Protein AF-A0A8N4KZH7-F1 (afdb_monomer_lite)

Radius of gyration: 22.48 Å; chains: 1; bounding box: 50×42×55 Å

pLDDT: mean 72.22, std 11.89, range [41.34, 90.81]

Structure (mmCIF, N/CA/C/O backbone):
data_AF-A0A8N4KZH7-F1
#
_entry.id   AF-A0A8N4KZH7-F1
#
loop_
_atom_site.group_PDB
_atom_site.id
_atom_site.type_symbol
_atom_site.label_atom_id
_atom_site.label_alt_id
_atom_site.label_comp_id
_atom_site.label_asym_id
_atom_site.label_entity_id
_atom_site.label_seq_id
_atom_site.pdbx_PDB_ins_code
_atom_site.Cartn_x
_atom_site.Cartn_y
_atom_site.Cartn_z
_atom_site.occupancy
_atom_site.B_iso_or_equiv
_atom_site.auth_seq_id
_atom_site.auth_comp_id
_atom_site.auth_asym_id
_atom_site.auth_atom_id
_atom_site.pdbx_PDB_model_num
ATOM 1 N N . MET A 1 1 ? 26.517 -24.183 -5.664 1.00 41.34 1 MET A N 1
ATOM 2 C CA . MET A 1 1 ? 26.897 -22.866 -6.220 1.00 41.34 1 MET A CA 1
ATOM 3 C C . MET A 1 1 ? 26.554 -22.865 -7.703 1.00 41.34 1 MET A C 1
ATOM 5 O O . MET A 1 1 ? 27.332 -23.357 -8.506 1.00 41.34 1 MET A O 1
ATOM 9 N N . THR A 1 2 ? 25.352 -22.424 -8.069 1.00 43.03 2 THR A N 1
ATOM 10 C CA . THR A 1 2 ? 24.930 -22.282 -9.471 1.00 43.03 2 THR A CA 1
ATOM 11 C C . THR A 1 2 ? 25.422 -20.933 -9.977 1.00 43.03 2 THR A C 1
ATOM 13 O O . THR A 1 2 ? 24.841 -19.894 -9.673 1.00 43.03 2 THR A O 1
ATOM 16 N N . GLY A 1 3 ? 26.572 -20.964 -10.653 1.00 44.66 3 GLY A N 1
ATOM 17 C CA . GLY A 1 3 ? 27.206 -19.796 -11.251 1.00 44.66 3 GLY A CA 1
ATOM 18 C C . GLY A 1 3 ? 26.314 -19.156 -12.310 1.00 44.66 3 GLY A C 1
ATOM 19 O O . GLY A 1 3 ? 25.627 -19.851 -13.057 1.00 44.66 3 GLY A O 1
ATOM 20 N N . ALA A 1 4 ? 26.336 -17.826 -12.339 1.00 50.47 4 ALA A N 1
ATOM 21 C CA . ALA A 1 4 ? 25.659 -16.994 -13.318 1.00 50.47 4 ALA A CA 1
ATOM 22 C C . ALA A 1 4 ? 25.813 -17.561 -14.741 1.00 50.47 4 ALA A C 1
ATOM 24 O O . ALA A 1 4 ? 26.930 -17.774 -15.223 1.00 50.47 4 ALA A O 1
ATOM 25 N N . MET A 1 5 ? 24.683 -17.807 -15.413 1.00 52.56 5 MET A N 1
ATOM 26 C CA . MET A 1 5 ? 24.679 -18.089 -16.844 1.00 52.56 5 MET A CA 1
ATOM 27 C C . MET A 1 5 ? 25.337 -16.913 -17.569 1.00 52.56 5 MET A C 1
ATOM 29 O O . MET A 1 5 ? 25.039 -15.751 -17.294 1.00 52.56 5 MET A O 1
ATOM 33 N N . ARG A 1 6 ? 26.279 -17.244 -18.458 1.00 54.81 6 ARG A N 1
ATOM 34 C CA . ARG A 1 6 ? 27.062 -16.312 -19.281 1.00 54.81 6 ARG A CA 1
ATOM 35 C C . ARG A 1 6 ? 26.134 -15.269 -19.896 1.00 54.81 6 ARG A C 1
ATOM 37 O O . ARG A 1 6 ? 25.045 -15.615 -20.303 1.00 54.81 6 ARG A O 1
ATOM 44 N N . THR A 1 7 ? 26.579 -14.035 -20.036 1.00 58.19 7 THR A N 1
ATOM 45 C CA . THR A 1 7 ? 25.849 -12.866 -20.567 1.00 58.19 7 THR A CA 1
ATOM 46 C C . THR A 1 7 ? 25.277 -12.998 -21.996 1.00 58.19 7 THR A C 1
ATOM 48 O O . THR A 1 7 ? 24.634 -12.074 -22.482 1.00 58.19 7 THR A O 1
ATOM 51 N N . CYS A 1 8 ? 25.475 -14.129 -22.684 1.00 60.09 8 CYS A N 1
ATOM 52 C CA . CYS A 1 8 ? 25.055 -14.347 -24.075 1.00 60.09 8 CYS A CA 1
ATOM 53 C C . CYS A 1 8 ? 23.557 -14.661 -24.292 1.00 60.09 8 CYS A C 1
ATOM 55 O O . CYS A 1 8 ? 23.007 -14.102 -25.235 1.00 60.09 8 CYS A O 1
ATOM 57 N N . PRO A 1 9 ? 22.851 -15.491 -23.489 1.00 68.50 9 PRO A N 1
ATOM 58 C CA . PRO A 1 9 ? 21.428 -15.762 -23.703 1.00 68.50 9 PRO A CA 1
ATOM 59 C C . PRO A 1 9 ? 20.577 -14.514 -23.480 1.00 68.50 9 PRO A C 1
ATOM 61 O O . PRO A 1 9 ? 19.655 -14.267 -24.246 1.00 68.50 9 PRO A O 1
ATOM 64 N N . THR A 1 10 ? 20.907 -13.708 -22.466 1.00 74.19 10 THR A N 1
ATOM 65 C CA . THR A 1 10 ? 20.182 -12.471 -22.152 1.00 74.19 10 THR A CA 1
ATOM 66 C C . THR A 1 10 ? 20.338 -11.445 -23.271 1.00 74.19 10 THR A C 1
ATOM 68 O O . THR A 1 10 ? 19.332 -10.977 -23.784 1.00 74.19 10 THR A O 1
ATOM 71 N N . ALA A 1 11 ? 21.567 -11.178 -23.726 1.00 74.50 11 ALA A N 1
ATOM 72 C CA . ALA A 1 11 ? 21.805 -10.243 -24.828 1.00 74.50 11 ALA A CA 1
ATOM 73 C C . ALA A 1 11 ? 21.184 -10.718 -26.156 1.00 74.50 11 ALA A C 1
ATOM 75 O O . ALA A 1 11 ? 20.630 -9.917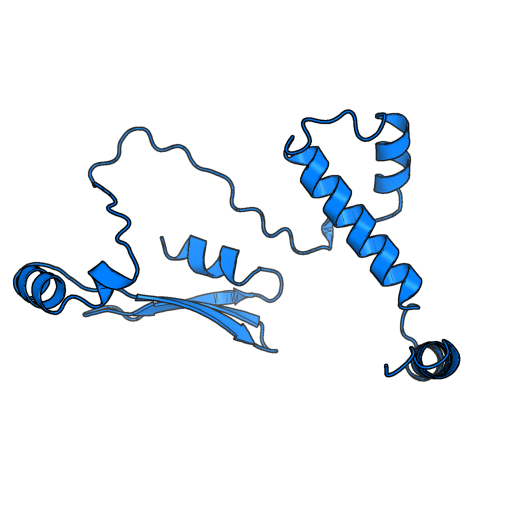 -26.902 1.00 74.50 11 ALA A O 1
ATOM 76 N N . ALA A 1 12 ? 21.233 -12.023 -26.454 1.00 76.62 12 ALA A N 1
ATOM 77 C CA . ALA A 1 12 ? 20.598 -12.574 -27.653 1.00 76.62 12 ALA A CA 1
ATOM 78 C C . ALA A 1 12 ? 19.066 -12.456 -27.603 1.00 76.62 12 ALA A C 1
ATOM 80 O O . ALA A 1 12 ? 18.448 -12.107 -28.604 1.00 76.62 12 ALA A O 1
ATOM 81 N N . LEU A 1 13 ? 18.456 -12.717 -26.444 1.00 79.31 13 LEU A N 1
ATOM 82 C CA . LEU A 1 13 ? 17.014 -12.580 -26.248 1.00 79.31 13 LEU A CA 1
ATOM 83 C C . LEU A 1 13 ? 16.565 -11.114 -26.319 1.00 79.31 13 LEU A C 1
ATOM 85 O O . LEU A 1 13 ? 15.525 -10.830 -26.900 1.00 79.31 13 LEU A O 1
ATOM 89 N N . GLU A 1 14 ? 17.361 -10.192 -25.773 1.00 83.12 14 GLU A N 1
ATOM 90 C CA . GLU A 1 14 ? 17.124 -8.750 -25.883 1.00 83.12 14 GLU A CA 1
ATOM 91 C C . GLU A 1 14 ? 17.094 -8.303 -27.346 1.00 83.12 14 GLU A C 1
ATOM 93 O O . GLU A 1 14 ? 16.165 -7.616 -27.749 1.00 83.12 14 GLU A O 1
ATOM 98 N N . VAL A 1 15 ? 18.048 -8.757 -28.166 1.00 80.81 15 VAL A N 1
ATOM 99 C CA . VAL A 1 15 ? 18.071 -8.447 -29.605 1.00 80.81 15 VAL A CA 1
ATOM 100 C C . VAL A 1 15 ? 16.893 -9.090 -30.341 1.00 80.81 15 VAL A C 1
ATOM 102 O O . VAL A 1 15 ? 16.254 -8.428 -31.152 1.00 80.81 15 VAL A O 1
ATOM 105 N N . LEU A 1 16 ? 16.581 -10.358 -30.055 1.00 83.44 16 LEU A N 1
ATOM 106 C CA . LEU A 1 16 ? 15.480 -11.082 -30.706 1.00 83.44 16 LEU A CA 1
ATOM 107 C C . LEU A 1 16 ? 14.099 -10.487 -30.406 1.00 83.44 16 LEU A C 1
ATOM 109 O O . LEU A 1 16 ? 13.197 -10.611 -31.229 1.00 83.44 16 LEU A O 1
ATOM 113 N N . LEU A 1 17 ? 13.927 -9.885 -29.230 1.00 86.00 17 LEU A N 1
ATOM 114 C CA . LEU A 1 17 ? 12.671 -9.282 -28.783 1.00 86.00 17 LEU A CA 1
ATOM 115 C C . LEU A 1 17 ? 12.677 -7.747 -28.893 1.00 86.00 17 LEU A C 1
ATOM 117 O O . LEU A 1 17 ? 11.761 -7.110 -28.378 1.00 86.00 17 LEU A O 1
ATOM 121 N N . GLU A 1 18 ? 13.707 -7.162 -29.515 1.00 85.12 18 GLU A N 1
ATOM 122 C CA . GLU A 1 18 ? 13.900 -5.708 -29.641 1.00 85.12 18 GLU A CA 1
ATOM 123 C C . GLU A 1 18 ? 13.822 -4.958 -28.292 1.00 85.12 18 GLU A C 1
ATOM 125 O O . GLU A 1 18 ? 13.315 -3.840 -28.190 1.00 85.12 18 GLU A O 1
ATOM 130 N N . LEU A 1 19 ? 14.330 -5.575 -27.224 1.00 78.19 19 LEU A N 1
ATOM 131 C CA . LEU A 1 19 ? 14.326 -5.019 -25.874 1.00 78.19 19 LEU A CA 1
ATOM 132 C C . LEU A 1 19 ? 15.583 -4.187 -25.610 1.00 78.19 19 LEU A C 1
ATOM 134 O O . LEU A 1 19 ? 16.691 -4.520 -26.033 1.00 78.19 19 LEU A O 1
ATOM 138 N N . THR A 1 20 ? 15.425 -3.127 -24.816 1.00 80.06 20 THR A N 1
ATOM 139 C CA . THR A 1 20 ? 16.556 -2.360 -24.281 1.00 80.06 20 THR A CA 1
ATOM 140 C C . THR A 1 20 ? 17.461 -3.272 -23.442 1.00 80.06 20 THR A C 1
ATOM 142 O O . THR A 1 20 ? 16.952 -3.934 -22.533 1.00 80.06 20 THR A O 1
ATOM 145 N N . PRO A 1 21 ? 18.791 -3.261 -23.656 1.00 84.69 21 PRO A N 1
ATOM 146 C CA . PRO A 1 21 ? 19.709 -4.087 -22.884 1.00 84.69 21 PRO A CA 1
ATOM 147 C C . PRO A 1 21 ? 19.578 -3.907 -21.367 1.00 84.69 21 PRO A C 1
ATOM 149 O O . PRO A 1 21 ? 19.606 -2.784 -20.854 1.00 84.69 21 PRO A O 1
ATOM 152 N N . LEU A 1 22 ? 19.501 -5.011 -20.622 1.00 78.88 22 LEU A N 1
ATOM 153 C CA . LEU A 1 22 ? 19.199 -5.040 -19.189 1.00 78.88 22 LEU A CA 1
ATOM 154 C C . LEU A 1 22 ? 20.158 -4.178 -18.364 1.00 78.88 22 LEU A C 1
ATOM 156 O O . LEU A 1 22 ? 19.739 -3.487 -17.439 1.00 78.88 22 LEU A O 1
ATOM 160 N N . HIS A 1 23 ? 21.447 -4.177 -18.704 1.00 77.50 23 HIS A N 1
ATOM 161 C CA . HIS A 1 23 ? 22.448 -3.379 -17.994 1.00 77.50 23 HIS A CA 1
ATOM 162 C C . HIS A 1 23 ? 22.188 -1.862 -18.102 1.00 77.50 23 HIS A C 1
ATOM 164 O O . HIS A 1 23 ? 22.493 -1.119 -17.168 1.00 77.50 23 HIS A O 1
ATOM 170 N N . ILE A 1 24 ? 21.577 -1.405 -19.202 1.00 77.31 24 ILE A N 1
ATOM 171 C CA . ILE A 1 24 ? 21.149 -0.013 -19.391 1.00 77.31 24 ILE A CA 1
ATOM 172 C C . ILE A 1 24 ? 19.938 0.275 -18.502 1.00 77.31 24 ILE A C 1
ATOM 174 O O . ILE A 1 24 ? 19.940 1.270 -17.777 1.00 77.31 24 ILE A O 1
ATOM 178 N N . VAL A 1 25 ? 18.947 -0.622 -18.500 1.00 77.62 25 VAL A N 1
ATOM 179 C CA . VAL A 1 25 ? 17.732 -0.500 -17.678 1.00 77.62 25 VAL A CA 1
ATOM 180 C C . VAL A 1 25 ? 18.080 -0.452 -16.187 1.00 77.62 25 VAL A C 1
ATOM 182 O O . VAL A 1 25 ? 17.644 0.454 -15.481 1.00 77.62 25 VAL A O 1
ATOM 185 N N . ILE A 1 26 ? 18.933 -1.362 -15.707 1.00 77.44 26 ILE A N 1
ATOM 186 C CA . ILE A 1 26 ? 19.405 -1.379 -14.313 1.00 77.44 26 ILE A CA 1
ATOM 187 C C . ILE A 1 26 ? 20.106 -0.061 -13.967 1.00 77.44 26 ILE A C 1
ATOM 189 O O . ILE A 1 26 ? 19.841 0.527 -12.918 1.00 77.44 26 ILE A O 1
ATOM 193 N N . GLY A 1 27 ? 20.976 0.430 -14.855 1.00 76.25 27 GLY A N 1
ATOM 194 C CA . GLY A 1 27 ? 21.667 1.702 -14.662 1.00 76.25 27 GLY A CA 1
ATOM 195 C C . GLY A 1 27 ? 20.709 2.894 -14.570 1.00 76.25 27 GLY A C 1
ATOM 196 O O . GLY A 1 27 ? 20.920 3.782 -13.745 1.00 76.25 27 GLY A O 1
ATOM 197 N N . GLN A 1 28 ? 19.649 2.916 -15.380 1.00 74.44 28 GLN A N 1
ATOM 198 C CA . GLN A 1 28 ? 18.614 3.953 -15.332 1.00 74.44 28 GLN A CA 1
ATOM 199 C C . GLN A 1 28 ? 17.806 3.893 -14.031 1.00 74.44 28 GLN A C 1
ATOM 201 O O . GLN A 1 28 ? 17.643 4.922 -13.376 1.00 74.44 28 GLN A O 1
ATOM 206 N N . VAL A 1 29 ? 17.370 2.701 -13.613 1.00 74.25 29 VAL A N 1
ATOM 207 C CA . VAL A 1 29 ? 16.619 2.504 -12.361 1.00 74.25 29 VAL A CA 1
ATOM 208 C C . VAL A 1 29 ? 17.460 2.913 -11.150 1.00 74.25 29 VAL A C 1
ATOM 210 O O . VAL A 1 29 ? 16.996 3.686 -10.317 1.00 74.25 29 VAL A O 1
ATOM 213 N N . ALA A 1 30 ? 18.726 2.490 -11.082 1.00 76.56 30 ALA A N 1
ATOM 214 C CA . ALA A 1 30 ? 19.622 2.844 -9.981 1.00 76.56 30 ALA A CA 1
ATOM 215 C C . ALA A 1 30 ? 19.867 4.360 -9.887 1.00 76.56 30 ALA A C 1
ATOM 217 O O . ALA A 1 30 ? 19.848 4.934 -8.797 1.00 76.56 30 ALA A O 1
ATOM 218 N N . LYS A 1 31 ? 20.069 5.026 -11.033 1.00 76.00 31 LYS A N 1
ATOM 219 C CA . LYS A 1 31 ? 20.207 6.488 -11.103 1.00 76.00 31 LYS A CA 1
ATOM 220 C C . LYS A 1 31 ? 18.942 7.199 -10.626 1.00 76.00 31 LYS A C 1
ATOM 222 O O . LYS A 1 31 ? 19.051 8.161 -9.872 1.00 76.00 31 LYS A O 1
ATOM 227 N N . HIS A 1 32 ? 17.766 6.725 -11.032 1.00 73.81 32 HIS A N 1
ATOM 228 C CA . HIS A 1 32 ? 16.492 7.286 -10.591 1.00 73.81 32 HIS A CA 1
ATOM 229 C C . HIS A 1 32 ? 16.308 7.162 -9.076 1.00 73.81 32 HIS A C 1
ATOM 231 O O . HIS A 1 32 ? 16.095 8.171 -8.408 1.00 73.81 32 HIS A O 1
ATOM 237 N N . SER A 1 33 ? 16.482 5.960 -8.517 1.00 73.88 33 SER A N 1
ATOM 238 C CA . SER A 1 33 ? 16.365 5.735 -7.071 1.00 73.88 33 SER A CA 1
ATOM 239 C C . SER A 1 33 ? 17.322 6.624 -6.275 1.00 73.88 33 SER A C 1
ATOM 241 O O . SER A 1 33 ? 16.956 7.169 -5.238 1.00 73.88 33 SER A O 1
ATOM 243 N N . LEU A 1 34 ? 18.541 6.829 -6.779 1.00 75.06 34 LEU A N 1
ATOM 244 C CA . LEU A 1 34 ? 19.513 7.719 -6.154 1.00 75.06 34 LEU A CA 1
ATOM 245 C C . LEU A 1 34 ? 19.063 9.186 -6.167 1.00 75.06 34 LEU A C 1
ATOM 247 O O . LEU A 1 34 ? 19.225 9.878 -5.161 1.00 75.06 34 LEU A O 1
ATOM 251 N N . LEU A 1 35 ? 18.492 9.664 -7.277 1.00 73.44 35 LEU A N 1
ATOM 252 C CA . LEU A 1 35 ? 17.940 11.019 -7.361 1.00 73.44 35 LEU A CA 1
ATOM 253 C C . LEU A 1 35 ? 16.769 11.208 -6.392 1.00 73.44 35 LEU A C 1
ATOM 255 O O . LEU A 1 35 ? 16.692 12.246 -5.740 1.00 73.44 35 LEU A O 1
ATOM 259 N N . GLU A 1 36 ? 15.894 10.211 -6.255 1.00 70.69 36 GLU A N 1
ATOM 260 C CA . GLU A 1 36 ? 14.777 10.255 -5.307 1.00 70.69 36 GLU A CA 1
ATOM 261 C C . GLU A 1 36 ? 15.254 10.326 -3.856 1.00 70.69 36 GLU A C 1
ATOM 263 O O . GLU A 1 36 ? 14.878 11.254 -3.142 1.00 70.69 36 GLU A O 1
ATOM 268 N N . ILE A 1 37 ? 16.151 9.424 -3.449 1.00 70.81 37 ILE A N 1
ATOM 269 C CA . ILE A 1 37 ? 16.735 9.404 -2.098 1.00 70.81 37 ILE A CA 1
ATOM 270 C C . ILE A 1 37 ? 17.414 10.745 -1.778 1.00 70.81 37 ILE A C 1
ATOM 272 O O . ILE A 1 37 ? 17.250 11.298 -0.687 1.00 70.81 37 ILE A O 1
ATOM 276 N N . THR A 1 38 ? 18.146 11.301 -2.750 1.00 69.88 38 THR A N 1
ATOM 277 C CA . THR A 1 38 ? 18.836 12.590 -2.596 1.00 69.88 38 THR A CA 1
ATOM 278 C C . THR A 1 38 ? 17.848 13.750 -2.459 1.00 69.88 38 THR A C 1
ATOM 280 O O . THR A 1 38 ? 18.006 14.592 -1.575 1.00 69.88 38 THR A O 1
ATOM 283 N N . ALA A 1 39 ? 16.799 13.784 -3.287 1.00 65.50 39 ALA A N 1
ATOM 284 C CA . ALA A 1 39 ? 15.750 14.801 -3.222 1.00 65.50 39 ALA A CA 1
ATOM 285 C C . ALA A 1 39 ? 14.943 14.750 -1.910 1.00 65.50 39 ALA A C 1
ATOM 287 O O . ALA A 1 39 ? 14.372 15.758 -1.496 1.00 65.50 39 ALA A O 1
ATOM 288 N N . GLU A 1 40 ? 14.896 13.595 -1.244 1.00 63.47 40 GLU A N 1
ATOM 289 C CA . GLU A 1 40 ? 14.236 13.410 0.052 1.00 63.47 40 GLU A CA 1
ATOM 290 C C . GLU A 1 40 ? 15.084 13.861 1.250 1.00 63.47 40 GLU A C 1
ATOM 292 O O . GLU A 1 40 ? 14.595 13.864 2.381 1.00 63.47 40 GLU A O 1
ATOM 297 N N . GLY A 1 41 ? 16.348 14.243 1.031 1.00 60.34 41 GLY A N 1
ATOM 298 C CA . GLY A 1 41 ? 17.273 14.602 2.108 1.00 60.34 41 GLY A CA 1
ATOM 299 C C . GLY A 1 41 ? 17.622 13.424 3.027 1.00 60.34 41 GLY A C 1
ATOM 300 O O . GLY A 1 41 ? 18.240 13.615 4.075 1.00 60.34 41 GLY A O 1
ATOM 301 N N . CYS A 1 42 ? 17.244 12.199 2.648 1.00 55.81 42 CYS A N 1
ATOM 302 C CA . CYS A 1 42 ? 17.534 10.979 3.389 1.00 55.81 42 CYS A CA 1
ATOM 303 C C . CYS A 1 42 ? 18.912 10.454 2.958 1.00 55.81 42 CYS A C 1
ATOM 305 O O . CYS A 1 42 ? 19.047 9.495 2.209 1.00 55.81 42 CYS A O 1
ATOM 307 N N . GLY A 1 43 ? 19.959 11.159 3.383 1.00 54.53 43 GLY A N 1
ATOM 308 C CA . GLY A 1 43 ? 21.338 10.899 2.975 1.00 54.53 43 GLY A CA 1
ATOM 309 C C . GLY A 1 43 ? 22.298 11.748 3.793 1.00 54.53 43 GLY A C 1
ATOM 310 O O . GLY A 1 43 ? 22.943 12.652 3.279 1.00 54.53 43 GLY A O 1
ATOM 311 N N . THR A 1 44 ? 22.363 11.498 5.100 1.00 51.81 44 THR A N 1
ATOM 312 C CA . THR A 1 44 ? 23.181 12.262 6.063 1.00 51.81 44 THR A CA 1
ATOM 313 C C . THR A 1 44 ? 24.689 11.997 5.963 1.00 51.81 44 THR A C 1
ATOM 315 O O . THR A 1 44 ? 25.461 12.475 6.791 1.00 51.81 44 THR A O 1
ATOM 318 N N . GLY A 1 45 ? 25.145 11.274 4.940 1.00 51.91 45 GLY A N 1
ATOM 319 C CA . GLY A 1 45 ? 26.555 11.164 4.580 1.00 51.91 45 GLY A CA 1
ATOM 320 C C . GLY A 1 45 ? 26.792 11.896 3.267 1.00 51.91 45 GLY A C 1
ATOM 321 O O . GLY A 1 45 ? 26.028 11.697 2.334 1.00 51.91 45 GLY A O 1
ATOM 322 N N . LYS A 1 46 ? 27.834 12.734 3.194 1.00 62.16 46 LYS A N 1
ATOM 323 C CA . LYS A 1 46 ? 28.316 13.441 1.988 1.00 62.16 46 LYS A CA 1
ATOM 324 C C . LYS A 1 46 ? 28.219 12.576 0.719 1.00 62.16 46 LYS A C 1
ATOM 326 O O . LYS A 1 46 ? 29.159 11.849 0.407 1.00 62.16 46 LYS A O 1
ATOM 331 N N . ILE A 1 47 ? 27.124 12.642 -0.028 1.00 55.72 47 ILE A N 1
ATOM 332 C CA . ILE A 1 47 ? 26.928 11.780 -1.194 1.00 55.72 47 ILE A CA 1
ATOM 333 C C . ILE A 1 47 ? 26.410 12.666 -2.332 1.00 55.72 47 ILE A C 1
ATOM 335 O O . ILE A 1 47 ? 25.245 13.030 -2.383 1.00 55.72 47 ILE A O 1
ATOM 339 N N . ILE A 1 48 ? 27.344 12.973 -3.246 1.00 54.66 48 ILE A N 1
ATOM 340 C CA . ILE A 1 48 ? 27.176 13.578 -4.583 1.00 54.66 48 ILE A CA 1
ATOM 341 C C . ILE A 1 48 ? 27.185 15.119 -4.610 1.00 54.66 48 ILE A C 1
ATOM 343 O O . ILE A 1 48 ? 26.317 15.795 -4.072 1.00 54.66 48 ILE A O 1
ATOM 347 N N . SER A 1 49 ? 28.197 15.689 -5.280 1.00 58.22 49 SER A N 1
ATOM 348 C CA . SER A 1 49 ? 28.261 17.120 -5.595 1.00 58.22 49 SER A CA 1
ATOM 349 C C . SER A 1 49 ? 27.146 17.509 -6.571 1.00 58.22 49 SER A C 1
ATOM 351 O O . SER A 1 49 ? 26.797 16.728 -7.455 1.00 58.22 49 SER A O 1
ATOM 353 N N . PHE A 1 50 ? 26.631 18.735 -6.460 1.00 54.97 50 PHE A N 1
ATOM 354 C CA . PHE A 1 50 ? 25.602 19.298 -7.349 1.00 54.97 50 PHE A CA 1
ATOM 355 C C . PHE A 1 50 ? 25.876 19.031 -8.848 1.00 54.97 50 PHE A C 1
ATOM 357 O O . PHE A 1 50 ? 24.995 18.576 -9.570 1.00 54.97 50 PHE A O 1
ATOM 364 N N . GLN A 1 51 ? 27.138 19.164 -9.276 1.00 55.38 51 GLN A N 1
ATOM 365 C CA . GLN A 1 51 ? 27.597 18.890 -10.649 1.00 55.38 51 GLN A CA 1
ATOM 366 C C . GLN A 1 51 ? 27.379 17.435 -11.108 1.00 55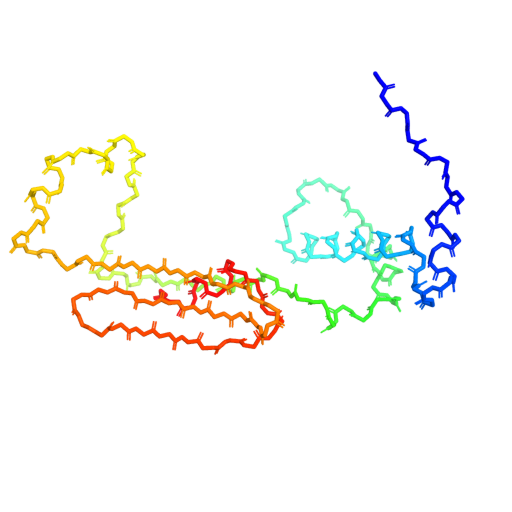.38 51 GLN A C 1
ATOM 368 O O . GLN A 1 51 ? 27.057 17.184 -12.266 1.00 55.38 51 GLN A O 1
ATOM 373 N N . ARG A 1 52 ? 27.533 16.447 -10.215 1.00 58.00 52 ARG A N 1
ATOM 374 C CA . ARG A 1 52 ? 27.248 15.039 -10.544 1.00 58.00 52 ARG A CA 1
ATOM 375 C C . ARG A 1 52 ? 25.747 14.772 -10.625 1.00 58.00 52 ARG A C 1
ATOM 377 O O . ARG A 1 52 ? 25.342 13.899 -11.381 1.00 58.00 52 ARG A O 1
ATOM 384 N N . MET A 1 53 ? 24.932 15.514 -9.878 1.00 58.12 53 MET A N 1
ATOM 385 C CA . MET A 1 53 ? 23.473 15.381 -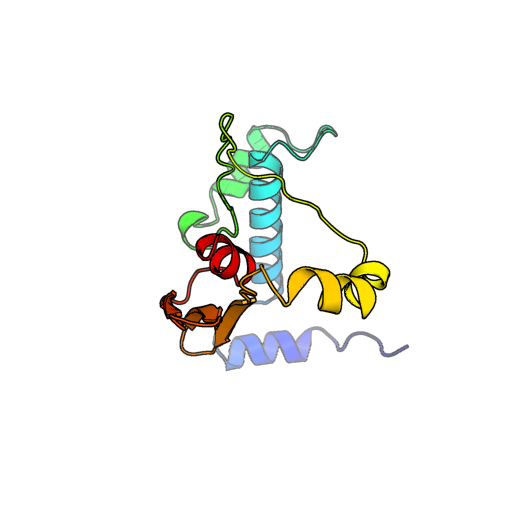9.884 1.00 58.12 53 MET A CA 1
ATOM 386 C C . MET A 1 53 ? 22.873 15.858 -11.215 1.00 58.12 53 MET A C 1
ATOM 388 O O . MET A 1 53 ? 22.026 15.177 -11.789 1.00 58.12 53 MET A O 1
ATOM 392 N N . GLU A 1 54 ? 23.389 16.964 -11.753 1.00 58.59 54 GLU A N 1
ATOM 393 C CA . GLU A 1 54 ? 23.019 17.508 -13.066 1.00 58.59 54 GLU A CA 1
ATOM 394 C C . GLU A 1 54 ? 23.345 16.518 -14.203 1.00 58.59 54 GLU A C 1
ATOM 396 O O . GLU A 1 54 ? 22.513 16.250 -15.072 1.00 58.59 54 GLU A O 1
ATOM 401 N N . MET A 1 55 ? 24.503 15.851 -14.114 1.00 58.97 55 MET A N 1
ATOM 402 C CA . MET A 1 55 ? 24.932 14.807 -15.056 1.00 58.97 55 MET A CA 1
ATOM 403 C C . MET A 1 55 ? 24.078 13.523 -14.988 1.00 58.97 55 MET A C 1
ATOM 405 O O . MET A 1 55 ? 23.956 12.799 -15.978 1.00 58.97 55 MET A O 1
ATOM 409 N N . ILE A 1 56 ? 23.497 13.217 -13.821 1.00 59.53 56 ILE A N 1
ATOM 410 C CA . ILE A 1 56 ? 22.604 12.063 -13.612 1.00 59.53 56 ILE A CA 1
ATOM 411 C C . ILE A 1 56 ? 21.177 12.383 -14.089 1.00 59.53 56 ILE A C 1
ATOM 413 O O . ILE A 1 56 ? 20.517 11.509 -14.649 1.00 59.53 56 ILE A O 1
ATOM 417 N N . SER A 1 57 ? 20.725 13.628 -13.905 1.00 57.56 57 SER A N 1
ATOM 418 C CA . SER A 1 57 ? 19.376 14.095 -14.251 1.00 57.56 57 SER A CA 1
ATOM 419 C C . SER A 1 57 ? 19.162 14.269 -15.761 1.00 57.56 57 SER A C 1
ATOM 421 O O . SER A 1 57 ? 18.121 13.876 -16.282 1.00 57.56 57 SER A O 1
ATOM 423 N N . GLY A 1 58 ? 20.162 14.777 -16.493 1.00 55.78 58 GLY A N 1
ATOM 424 C CA . GLY A 1 58 ? 20.013 15.169 -17.904 1.00 55.78 58 GLY A CA 1
ATOM 425 C C . GLY A 1 58 ? 19.677 14.056 -18.910 1.00 55.78 58 GLY A C 1
ATOM 426 O O . GLY A 1 58 ? 19.336 14.365 -20.044 1.00 55.78 58 GLY A O 1
ATOM 427 N N . ASN A 1 59 ? 19.748 12.777 -18.521 1.00 56.00 59 ASN A N 1
ATOM 428 C CA . ASN A 1 59 ? 19.563 11.632 -19.427 1.00 56.00 59 ASN A CA 1
ATOM 429 C C . ASN A 1 59 ? 18.332 10.767 -19.130 1.00 56.00 59 ASN A C 1
ATOM 431 O O . ASN A 1 59 ? 18.081 9.802 -19.852 1.00 56.00 59 ASN A O 1
ATOM 435 N N . ILE A 1 60 ? 17.587 11.050 -18.062 1.00 55.50 60 ILE A N 1
ATOM 436 C CA . ILE A 1 60 ? 16.433 10.239 -17.674 1.00 55.50 60 ILE A CA 1
ATOM 437 C C . ILE A 1 60 ? 15.208 11.143 -17.740 1.00 55.50 60 ILE A C 1
ATOM 439 O O . ILE A 1 60 ? 15.185 12.168 -17.058 1.00 55.50 60 ILE A O 1
ATOM 443 N N . PRO A 1 61 ? 14.160 10.787 -18.500 1.00 53.03 61 PRO A N 1
ATOM 444 C CA . PRO A 1 61 ? 12.856 11.396 -18.317 1.00 53.03 61 PRO A CA 1
ATOM 445 C C . PRO A 1 61 ? 12.312 10.936 -16.955 1.00 53.03 61 PRO A C 1
ATOM 447 O O . PRO A 1 61 ? 11.519 10.006 -16.857 1.00 53.03 61 PRO A O 1
ATOM 450 N N . ILE A 1 62 ? 12.776 11.582 -15.879 1.00 51.25 62 ILE A N 1
ATOM 451 C CA . ILE A 1 62 ? 12.388 11.327 -14.479 1.00 51.25 62 ILE A CA 1
ATOM 452 C C . ILE A 1 62 ? 10.860 11.410 -14.323 1.00 51.25 62 ILE A C 1
ATOM 454 O O . ILE A 1 62 ? 10.275 10.752 -13.473 1.00 51.25 62 ILE A O 1
ATOM 458 N N . ALA A 1 63 ? 10.200 12.173 -15.197 1.00 50.62 63 ALA A N 1
ATOM 459 C CA . ALA A 1 63 ? 8.752 12.319 -15.249 1.00 50.62 63 ALA A CA 1
ATOM 460 C C . ALA A 1 63 ? 7.979 11.043 -15.644 1.00 50.62 63 ALA A C 1
ATOM 462 O O . ALA A 1 63 ? 6.771 11.002 -15.433 1.00 50.62 63 ALA A O 1
ATOM 463 N N . LEU A 1 64 ? 8.631 10.028 -16.228 1.00 52.22 64 LEU A N 1
ATOM 464 C CA . LEU A 1 64 ? 7.959 8.810 -16.707 1.00 52.22 64 LEU A CA 1
ATOM 465 C C . LEU A 1 64 ? 7.975 7.657 -15.700 1.00 52.22 64 LEU A C 1
ATOM 467 O O . LEU A 1 64 ? 7.277 6.665 -15.910 1.00 52.22 64 LEU A O 1
ATOM 471 N N . LEU A 1 65 ? 8.761 7.754 -14.625 1.00 54.84 65 LEU A N 1
ATOM 472 C CA . LEU A 1 65 ? 8.857 6.679 -13.646 1.00 54.84 65 LEU A CA 1
ATOM 473 C C . LEU A 1 65 ? 7.818 6.866 -12.528 1.00 54.84 65 LEU A C 1
ATOM 475 O O . LEU A 1 65 ? 7.691 7.967 -11.985 1.00 54.84 65 LEU A O 1
ATOM 479 N N . PRO A 1 66 ? 7.059 5.807 -12.178 1.00 57.56 66 PRO A N 1
ATOM 480 C CA . PRO A 1 66 ? 6.150 5.798 -11.040 1.00 57.56 66 PRO A CA 1
ATOM 481 C C . PRO A 1 66 ? 6.834 6.279 -9.764 1.00 57.56 66 PRO A C 1
ATOM 483 O O . PRO A 1 66 ? 7.655 5.576 -9.179 1.00 57.56 66 PRO A O 1
ATOM 486 N N . LYS A 1 67 ? 6.480 7.479 -9.311 1.00 64.25 67 LYS A N 1
ATOM 487 C CA . LYS A 1 67 ? 6.962 7.996 -8.037 1.00 64.25 67 LYS A CA 1
ATOM 488 C C . LYS A 1 67 ? 6.059 7.487 -6.920 1.00 64.25 67 LYS A C 1
ATOM 490 O O . LYS A 1 67 ? 4.968 8.020 -6.724 1.00 64.25 67 LYS A O 1
ATOM 495 N N . GLU A 1 68 ? 6.529 6.518 -6.135 1.00 63.12 68 GLU A N 1
ATOM 496 C CA . GLU A 1 68 ? 5.816 5.982 -4.958 1.00 63.12 68 GLU A CA 1
ATOM 497 C C . GLU A 1 68 ? 5.828 6.946 -3.752 1.00 63.12 68 GLU A C 1
ATOM 499 O O . GLU A 1 68 ? 5.838 6.548 -2.587 1.00 63.12 68 GLU A O 1
ATOM 504 N N . ARG A 1 69 ? 5.826 8.259 -4.003 1.00 67.62 69 ARG A N 1
ATOM 505 C CA . ARG A 1 69 ? 5.865 9.267 -2.946 1.00 67.62 69 ARG A CA 1
ATOM 506 C C . ARG A 1 69 ? 4.459 9.580 -2.461 1.00 67.62 69 ARG A C 1
ATOM 508 O O . ARG A 1 69 ? 3.631 10.119 -3.195 1.00 67.62 69 ARG A O 1
ATOM 515 N N . ILE A 1 70 ? 4.236 9.352 -1.173 1.00 67.56 70 ILE A N 1
ATOM 516 C CA . ILE A 1 70 ? 3.076 9.870 -0.448 1.00 67.56 70 ILE A CA 1
ATOM 517 C C . ILE A 1 70 ? 3.495 11.195 0.199 1.00 67.56 70 ILE A C 1
ATOM 519 O O . ILE A 1 70 ? 4.379 11.230 1.058 1.00 67.56 70 ILE A O 1
ATOM 523 N N . THR A 1 71 ? 2.891 12.308 -0.221 1.00 69.06 71 THR A N 1
ATOM 524 C CA . THR A 1 71 ? 3.148 13.617 0.397 1.00 69.06 71 THR A CA 1
ATOM 525 C C . THR A 1 71 ? 2.681 13.587 1.851 1.00 69.06 71 THR A C 1
ATOM 527 O O . THR A 1 71 ? 1.489 13.446 2.125 1.00 69.06 71 THR A O 1
ATOM 530 N N . LYS A 1 72 ? 3.618 13.725 2.799 1.00 69.62 72 LYS A N 1
ATOM 531 C CA . LYS A 1 72 ? 3.290 13.783 4.228 1.00 69.62 72 LYS A CA 1
ATOM 532 C C . LYS A 1 72 ? 2.435 15.019 4.498 1.00 69.62 72 LYS A C 1
ATOM 534 O O . LYS A 1 72 ? 2.910 16.141 4.357 1.00 69.62 72 LYS A O 1
ATOM 539 N N . THR A 1 73 ? 1.197 14.801 4.923 1.00 73.88 73 THR A N 1
ATOM 540 C CA . THR A 1 73 ? 0.317 15.872 5.395 1.00 73.88 73 THR A CA 1
ATOM 541 C C . THR A 1 73 ? 0.361 15.893 6.916 1.00 73.88 73 THR A C 1
ATOM 543 O O . THR A 1 73 ? 0.007 14.910 7.568 1.00 73.88 73 THR A O 1
ATOM 546 N N . ILE A 1 74 ? 0.837 16.995 7.496 1.00 76.19 74 ILE A N 1
ATOM 547 C CA . ILE A 1 74 ? 0.882 17.156 8.951 1.00 76.19 74 ILE A CA 1
ATOM 548 C C . ILE A 1 74 ? -0.462 17.720 9.396 1.00 76.19 74 ILE A C 1
ATOM 550 O O . ILE A 1 74 ? -0.800 18.858 9.084 1.00 76.19 74 ILE A O 1
ATOM 554 N N . ASN A 1 75 ? -1.230 16.915 10.127 1.00 76.88 75 ASN A N 1
ATOM 555 C CA . ASN A 1 75 ? -2.472 17.358 10.741 1.00 76.88 75 ASN A CA 1
ATOM 556 C C . ASN A 1 75 ? -2.268 17.491 12.255 1.00 76.88 75 ASN A C 1
ATOM 558 O O . ASN A 1 75 ? -2.114 16.485 12.952 1.00 76.88 75 ASN A O 1
ATOM 562 N N . PHE A 1 76 ? -2.236 18.735 12.741 1.00 79.19 76 PHE A N 1
ATOM 563 C CA . PHE A 1 76 ? -2.044 19.066 14.157 1.00 79.19 76 PHE A CA 1
ATOM 564 C C . PHE A 1 76 ? -3.314 18.861 14.994 1.00 79.19 76 PHE A C 1
ATOM 566 O O . PHE A 1 76 ? -3.239 18.770 16.216 1.00 79.19 76 PHE A O 1
ATOM 573 N N . THR A 1 77 ? -4.480 18.742 14.355 1.00 85.44 77 THR A N 1
ATOM 574 C CA . THR A 1 77 ? -5.770 18.570 15.027 1.00 85.44 77 THR A CA 1
ATOM 575 C C . THR A 1 77 ? -6.311 17.173 14.747 1.00 85.44 77 THR A C 1
ATOM 577 O O . THR A 1 77 ? -7.190 16.971 13.911 1.00 85.44 77 THR A O 1
ATOM 580 N N . LYS A 1 78 ? -5.788 16.173 15.461 1.00 78.88 78 LYS A N 1
ATOM 581 C CA . LYS A 1 78 ? -6.337 14.812 15.422 1.00 78.88 78 LYS A CA 1
ATOM 582 C C . LYS A 1 78 ? -7.378 14.641 16.523 1.00 78.88 78 LYS A C 1
ATOM 584 O O . LYS A 1 78 ? -7.050 14.665 17.701 1.00 78.88 78 LYS A O 1
ATOM 589 N N . LYS A 1 79 ? -8.635 14.421 16.129 1.00 87.12 79 LYS A N 1
ATOM 590 C CA . LYS A 1 79 ? -9.742 14.058 17.039 1.00 87.12 79 LYS A CA 1
ATOM 591 C C . LYS A 1 79 ? -9.798 12.552 17.339 1.00 87.12 79 LYS A C 1
ATOM 593 O O . LYS A 1 79 ? -10.792 12.063 17.859 1.00 87.12 79 LYS A O 1
ATOM 598 N N . PHE A 1 80 ? -8.752 11.815 16.973 1.00 81.88 80 PHE A N 1
ATOM 599 C CA . PHE A 1 80 ? -8.654 10.369 17.127 1.00 81.88 80 PHE A CA 1
ATOM 600 C C . PHE A 1 80 ? -7.263 9.982 17.633 1.00 81.88 80 PHE A C 1
ATOM 602 O O . PHE A 1 80 ? -6.274 10.670 17.364 1.00 81.88 80 PHE A O 1
ATOM 609 N N . LYS A 1 81 ? -7.189 8.858 18.349 1.00 81.38 81 LYS A N 1
ATOM 610 C CA . LYS A 1 81 ? -5.941 8.239 18.802 1.00 81.38 81 LYS A CA 1
ATOM 611 C C . LYS A 1 81 ? -5.669 7.008 17.942 1.00 81.38 81 LYS A C 1
ATOM 613 O O . LYS A 1 81 ? -6.543 6.16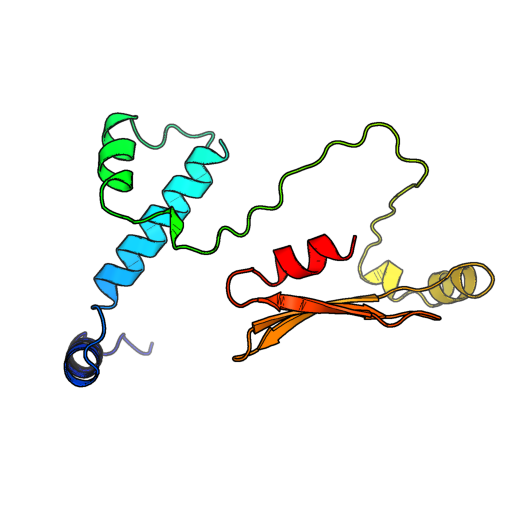3 17.796 1.00 81.38 81 LYS A O 1
ATOM 618 N N . VAL A 1 82 ? -4.463 6.911 17.387 1.00 80.31 82 VAL A N 1
ATOM 619 C CA . VAL A 1 82 ? -4.001 5.705 16.687 1.00 80.31 82 VAL A CA 1
ATOM 620 C C . VAL A 1 82 ? -3.214 4.862 17.676 1.00 80.31 82 VAL A C 1
ATOM 622 O O . VAL A 1 82 ? -2.254 5.352 18.270 1.00 80.31 82 VAL A O 1
ATOM 625 N N . THR A 1 83 ? -3.606 3.604 17.833 1.00 79.50 83 THR A N 1
ATOM 626 C CA . THR A 1 83 ? -2.865 2.617 18.621 1.00 79.50 83 THR A CA 1
ATOM 627 C C . THR A 1 83 ? -2.341 1.564 17.653 1.00 79.50 83 THR A C 1
ATOM 629 O O . THR A 1 83 ? -3.128 0.873 17.013 1.00 79.50 83 THR A O 1
ATOM 632 N N . LEU A 1 84 ? -1.019 1.472 17.504 1.00 74.44 84 LEU A N 1
ATOM 633 C CA . LEU A 1 84 ? -0.379 0.413 16.725 1.00 74.44 84 LEU A CA 1
ATOM 634 C C . LEU A 1 84 ? -0.093 -0.752 17.674 1.00 74.44 84 LEU A C 1
ATOM 636 O O . LEU A 1 84 ? 0.787 -0.637 18.522 1.00 74.44 84 LEU A O 1
ATOM 640 N N . GLY A 1 85 ? -0.877 -1.824 17.569 1.00 73.25 85 GLY A N 1
ATOM 641 C CA . GLY A 1 85 ? -0.660 -3.032 18.369 1.00 73.25 85 GLY A CA 1
ATOM 642 C C . GLY A 1 85 ? 0.442 -3.923 17.796 1.00 73.25 85 GLY A C 1
ATOM 643 O O . GLY A 1 85 ? 0.748 -3.859 16.602 1.00 73.25 85 GLY A O 1
ATOM 644 N N . SER A 1 86 ? 1.027 -4.775 18.635 1.00 79.50 86 SER A N 1
ATOM 645 C CA . SER A 1 86 ? 1.932 -5.834 18.181 1.00 79.50 86 SER A CA 1
ATOM 646 C C . SER A 1 86 ? 1.163 -6.978 17.503 1.00 79.50 86 SER A C 1
ATOM 648 O O . SER A 1 86 ? -0.021 -7.195 17.754 1.00 79.50 86 SER A O 1
ATOM 650 N N . LYS A 1 87 ? 1.839 -7.769 16.656 1.00 74.88 87 LYS A N 1
ATOM 651 C CA . LYS A 1 87 ? 1.219 -8.934 15.988 1.00 74.88 87 LYS A CA 1
ATOM 652 C C . LYS A 1 87 ? 0.589 -9.919 16.985 1.00 74.88 87 LYS A C 1
ATOM 654 O O . LYS A 1 87 ? -0.423 -10.537 16.676 1.00 74.88 87 LYS A O 1
ATOM 659 N N . ASN A 1 88 ? 1.186 -10.056 18.169 1.00 76.06 88 ASN A N 1
ATOM 660 C CA . ASN A 1 88 ? 0.680 -10.939 19.218 1.00 76.06 88 ASN A CA 1
ATOM 661 C C . ASN A 1 88 ? -0.607 -10.390 19.846 1.00 76.06 88 ASN A C 1
ATOM 663 O O . ASN A 1 88 ? -1.524 -11.163 20.092 1.00 76.06 88 ASN A O 1
ATOM 667 N N . GLU A 1 89 ? -0.705 -9.071 20.032 1.00 72.56 89 GLU A N 1
ATOM 668 C CA . GLU A 1 89 ? -1.926 -8.410 20.515 1.00 72.56 89 GLU A CA 1
ATOM 669 C C . GLU A 1 89 ? -3.080 -8.544 19.516 1.00 72.56 89 GLU A C 1
ATOM 671 O O . GLU A 1 89 ? -4.226 -8.698 19.914 1.00 72.56 89 GLU A O 1
ATOM 676 N N . TRP A 1 90 ? -2.809 -8.543 18.209 1.00 68.50 90 TRP A N 1
ATOM 677 C CA . TRP A 1 90 ? -3.869 -8.694 17.200 1.00 68.50 90 TRP A CA 1
ATOM 678 C C . TRP A 1 90 ? -4.504 -10.086 17.190 1.00 68.50 90 TRP A C 1
ATOM 680 O O . TRP A 1 90 ? -5.660 -10.229 16.800 1.00 68.50 90 TRP A O 1
ATOM 690 N N . ASN A 1 91 ? -3.753 -11.099 17.622 1.00 69.44 91 ASN A N 1
ATOM 691 C CA . ASN A 1 91 ? -4.243 -12.467 17.759 1.00 69.44 91 ASN A CA 1
ATOM 692 C C . ASN A 1 91 ? -4.925 -12.719 19.113 1.00 69.44 91 ASN A C 1
ATOM 694 O O . ASN A 1 91 ? -5.397 -13.831 19.351 1.00 69.44 91 ASN A O 1
ATOM 698 N N . ASP A 1 92 ? -4.972 -11.723 20.002 1.00 74.00 92 ASP A N 1
ATOM 699 C CA . ASP A 1 92 ? -5.643 -11.849 21.288 1.00 74.00 92 ASP A CA 1
ATOM 700 C C . ASP A 1 92 ? -7.166 -11.790 21.096 1.00 74.00 92 ASP A C 1
ATOM 702 O O . ASP A 1 92 ? -7.755 -10.747 20.787 1.00 74.00 92 ASP A O 1
ATOM 706 N N . SER A 1 93 ? -7.823 -12.927 21.330 1.00 66.62 93 SER A N 1
ATOM 707 C CA . SER A 1 93 ? -9.283 -13.057 21.315 1.00 66.62 93 SER A CA 1
ATOM 708 C C . SER A 1 93 ? -9.985 -12.079 22.264 1.00 66.62 93 SER A C 1
ATOM 710 O O . SER A 1 93 ? -11.153 -11.758 22.060 1.00 66.62 93 SER A O 1
ATOM 712 N N . THR A 1 94 ? -9.279 -11.580 23.281 1.00 66.00 94 THR A N 1
ATOM 713 C CA . THR A 1 94 ? -9.791 -10.632 24.276 1.00 66.00 94 THR A CA 1
ATOM 714 C C . THR A 1 94 ? -9.987 -9.235 23.683 1.00 66.00 94 THR A C 1
ATOM 716 O O . THR A 1 94 ? -11.017 -8.605 23.927 1.00 66.00 94 THR A O 1
ATOM 719 N N . LEU A 1 95 ? -9.061 -8.766 22.836 1.00 67.44 95 LEU A N 1
ATOM 720 C CA . LEU A 1 95 ? -9.219 -7.512 22.083 1.00 67.44 95 LEU A CA 1
ATOM 721 C C . LEU A 1 95 ? -10.362 -7.618 21.071 1.00 67.44 95 LEU A C 1
ATOM 723 O O . LEU A 1 95 ? -11.163 -6.699 20.915 1.00 67.44 95 LEU A O 1
ATOM 727 N N . GLU A 1 96 ? -10.472 -8.774 20.424 1.00 66.62 96 GLU A N 1
ATOM 728 C CA . GLU A 1 96 ? -11.557 -9.111 19.503 1.00 66.62 96 GLU A CA 1
ATOM 729 C C . GLU A 1 96 ? -12.936 -9.016 20.179 1.00 66.62 96 GLU A C 1
ATOM 731 O O . GLU A 1 96 ? -13.859 -8.451 19.590 1.00 66.62 96 GLU A O 1
ATOM 736 N N . LEU A 1 97 ? -13.057 -9.509 21.418 1.00 64.94 97 LEU A N 1
ATOM 737 C CA . LEU A 1 97 ? -14.271 -9.467 22.242 1.00 64.94 97 LEU A CA 1
ATOM 738 C C . LEU A 1 97 ? -14.604 -8.054 22.734 1.00 64.94 97 LEU A C 1
ATOM 740 O O . LEU A 1 97 ? -15.751 -7.634 22.628 1.00 64.94 97 LEU A O 1
ATOM 744 N N . MET A 1 98 ? -13.611 -7.292 23.204 1.00 64.19 98 MET A N 1
ATOM 745 C CA . MET A 1 98 ? -13.832 -5.920 23.685 1.00 64.19 98 MET A CA 1
ATOM 746 C C . MET A 1 98 ? -14.251 -4.945 22.579 1.00 64.19 98 MET A C 1
ATOM 748 O O . MET A 1 98 ? -14.965 -3.979 22.841 1.00 64.19 98 MET A O 1
ATOM 752 N N . LEU A 1 99 ? -13.834 -5.192 21.336 1.00 69.88 99 LEU A N 1
ATOM 753 C CA . LEU A 1 99 ? -14.174 -4.339 20.197 1.00 69.88 99 LEU A CA 1
ATOM 754 C C . LEU A 1 99 ? -15.530 -4.697 19.558 1.00 69.88 99 LEU A C 1
ATOM 756 O O . LEU A 1 99 ? -16.090 -3.865 18.847 1.00 69.88 99 LEU A O 1
ATOM 760 N N . ARG A 1 100 ? -16.081 -5.900 19.791 1.00 64.88 100 ARG A N 1
ATOM 761 C CA . ARG A 1 100 ? -17.282 -6.400 19.086 1.00 64.88 100 ARG A CA 1
ATOM 762 C C . ARG A 1 100 ? -18.534 -5.546 19.282 1.00 64.88 100 ARG A C 1
ATOM 764 O O . ARG A 1 100 ? -19.270 -5.364 18.317 1.00 64.88 100 ARG A O 1
ATOM 771 N N . ASP A 1 101 ? -18.742 -4.992 20.472 1.00 66.44 101 ASP A N 1
ATOM 772 C CA . ASP A 1 101 ? -20.036 -4.383 20.818 1.00 66.44 101 ASP A CA 1
ATOM 773 C C . ASP A 1 101 ? -20.115 -2.875 20.525 1.00 66.44 101 ASP A C 1
ATOM 775 O O . ASP A 1 101 ? -21.194 -2.287 20.563 1.00 66.44 101 ASP A O 1
ATOM 779 N N . SER A 1 102 ? -18.990 -2.224 20.205 1.00 71.00 102 SER A N 1
ATOM 780 C CA . SER A 1 102 ? -18.950 -0.769 19.962 1.00 71.00 102 SER A CA 1
ATOM 781 C C . SER A 1 102 ? -17.965 -0.311 18.880 1.00 71.00 102 SER A C 1
ATOM 783 O O . SER A 1 102 ? -17.778 0.892 18.692 1.00 71.00 102 SER A O 1
ATOM 785 N N . THR A 1 103 ? -17.352 -1.235 18.130 1.00 76.25 103 THR A N 1
ATOM 786 C CA . THR A 1 103 ? -16.364 -0.896 17.093 1.00 76.25 103 THR A CA 1
ATOM 787 C C . THR A 1 103 ? -16.785 -1.404 15.721 1.00 76.25 103 THR A C 1
ATOM 789 O O . THR A 1 103 ? -17.100 -2.577 15.534 1.00 76.25 103 THR A O 1
ATOM 792 N N . LEU A 1 104 ? -16.722 -0.525 14.719 1.00 82.88 104 LEU A N 1
ATOM 793 C CA . LEU A 1 104 ? -16.833 -0.917 13.316 1.00 82.88 104 LEU A CA 1
ATOM 794 C C . LEU A 1 104 ? -15.456 -1.355 12.810 1.00 82.88 104 LEU A C 1
ATOM 796 O O . LEU A 1 104 ? -14.506 -0.572 12.834 1.00 82.88 104 LEU A O 1
ATOM 800 N N . LYS A 1 105 ? -15.353 -2.600 12.341 1.00 83.56 105 LYS A N 1
ATOM 801 C CA . LYS A 1 105 ? -14.131 -3.121 11.720 1.00 83.56 105 LYS A CA 1
ATOM 802 C C . LYS A 1 105 ? -14.112 -2.780 10.238 1.00 83.56 105 LYS A C 1
ATOM 804 O O . LYS A 1 105 ? -15.059 -3.083 9.519 1.00 83.56 105 LYS A O 1
ATOM 809 N N . TRP A 1 106 ? -13.013 -2.183 9.804 1.00 86.50 106 TRP A N 1
ATOM 810 C CA . TRP A 1 106 ? -12.762 -1.831 8.416 1.00 86.50 106 TRP A CA 1
ATOM 811 C C . TRP A 1 106 ? -11.431 -2.423 7.980 1.00 86.50 106 TRP A C 1
ATOM 813 O O . TRP A 1 106 ? -10.469 -2.434 8.747 1.00 86.50 106 TRP A O 1
ATOM 823 N N . TYR A 1 107 ? -11.389 -2.894 6.744 1.00 86.69 107 TYR A N 1
ATOM 824 C CA . TYR A 1 107 ? -10.215 -3.452 6.096 1.00 86.69 107 TYR A CA 1
ATOM 825 C C . TYR A 1 107 ? -9.896 -2.602 4.875 1.00 86.69 107 TYR A C 1
ATOM 827 O O . TYR A 1 107 ? -10.802 -2.207 4.139 1.00 86.69 107 TYR A O 1
ATOM 835 N N . THR A 1 108 ? -8.616 -2.329 4.658 1.00 89.94 108 THR A N 1
ATOM 836 C CA . THR A 1 108 ? -8.126 -1.684 3.443 1.00 89.94 108 THR A CA 1
ATOM 837 C C . THR A 1 108 ? -7.211 -2.649 2.709 1.00 89.94 108 THR A C 1
ATOM 839 O O . THR A 1 108 ? -6.474 -3.411 3.334 1.00 89.94 108 THR A O 1
ATOM 842 N N . ASP A 1 109 ? -7.279 -2.634 1.385 1.00 87.88 109 ASP A N 1
ATOM 843 C CA . ASP A 1 109 ? -6.424 -3.459 0.537 1.00 87.88 109 ASP A CA 1
ATOM 844 C C . ASP A 1 109 ? -5.962 -2.674 -0.692 1.00 87.88 109 ASP A C 1
ATOM 846 O O . ASP A 1 109 ? -6.609 -1.714 -1.119 1.00 87.88 109 ASP A O 1
ATOM 850 N N . GLY A 1 110 ? -4.825 -3.075 -1.251 1.00 87.12 110 GLY A N 1
ATOM 851 C CA . GLY A 1 110 ? -4.281 -2.551 -2.494 1.00 87.12 110 GLY A CA 1
ATOM 852 C C . GLY A 1 110 ? -4.018 -3.697 -3.457 1.00 87.12 110 GLY A C 1
ATOM 853 O O . GLY A 1 110 ? -3.294 -4.634 -3.137 1.00 87.12 110 GLY A O 1
ATOM 854 N N . SER A 1 111 ? -4.561 -3.597 -4.665 1.00 85.06 111 SER A N 1
ATOM 855 C CA . SER A 1 111 ? -4.414 -4.612 -5.707 1.00 85.06 111 SER A CA 1
ATOM 856 C C . SER A 1 111 ? -3.626 -4.063 -6.891 1.00 85.06 111 SER A C 1
ATOM 858 O O . SER A 1 111 ? -3.742 -2.889 -7.247 1.00 85.06 111 SER A O 1
ATOM 860 N N . LYS A 1 112 ? -2.817 -4.925 -7.510 1.00 84.56 112 LYS A N 1
ATOM 861 C CA . LYS A 1 112 ? -2.110 -4.645 -8.763 1.00 84.56 112 LYS A CA 1
ATOM 862 C C . LYS A 1 112 ? -2.306 -5.822 -9.707 1.00 84.56 112 LYS A C 1
ATOM 864 O O . LYS A 1 112 ? -1.890 -6.936 -9.400 1.00 84.56 112 LYS A O 1
ATOM 869 N N . THR A 1 113 ? -2.942 -5.566 -10.840 1.00 83.44 113 THR A N 1
ATOM 870 C CA . THR A 1 113 ? -3.197 -6.528 -11.913 1.00 83.44 113 THR A CA 1
ATOM 871 C C . THR A 1 113 ? -2.545 -6.042 -13.208 1.00 83.44 113 THR A C 1
ATOM 873 O O . THR A 1 113 ? -1.990 -4.943 -13.271 1.00 83.44 113 THR A O 1
ATOM 876 N N . SER A 1 114 ? -2.608 -6.855 -14.264 1.00 81.19 114 SER A N 1
ATOM 877 C CA . SER A 1 114 ? -2.216 -6.431 -15.615 1.00 81.19 114 SER A CA 1
ATOM 878 C C . SER A 1 114 ? -3.080 -5.290 -16.162 1.00 81.19 114 SER A C 1
ATOM 880 O O . SER A 1 114 ? -2.635 -4.558 -17.038 1.00 81.19 114 SER A O 1
ATOM 882 N N . GLU A 1 115 ? -4.302 -5.133 -15.651 1.00 83.25 115 GLU A N 1
ATOM 883 C CA . GLU A 1 115 ? -5.264 -4.112 -16.085 1.00 83.25 115 GLU A CA 1
ATOM 884 C C . GLU A 1 115 ? -5.078 -2.779 -15.347 1.00 83.25 115 GLU A C 1
ATOM 886 O O . GLU A 1 115 ? -5.548 -1.738 -15.805 1.00 83.25 115 GLU A O 1
ATOM 891 N N . GLY A 1 116 ? -4.368 -2.785 -14.215 1.00 85.62 116 GLY A N 1
ATOM 892 C CA . GLY A 1 116 ? -4.063 -1.585 -13.454 1.00 85.62 116 GLY A CA 1
ATOM 893 C C . GLY A 1 116 ? -3.981 -1.835 -11.957 1.00 85.62 116 GLY A C 1
ATOM 894 O O . GLY A 1 116 ? -3.713 -2.935 -11.481 1.00 85.62 116 GLY A O 1
ATOM 895 N N . ILE A 1 117 ? -4.166 -0.766 -11.200 1.00 88.38 117 ILE A N 1
ATOM 896 C CA . ILE A 1 117 ? -4.000 -0.718 -9.755 1.00 88.38 117 ILE A CA 1
ATOM 897 C C .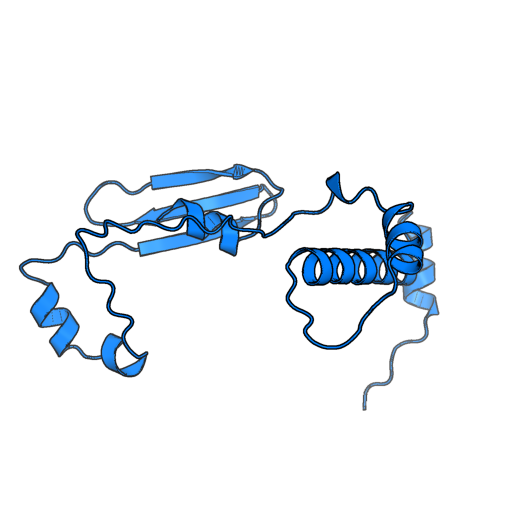 ILE A 1 117 ? -5.280 -0.179 -9.159 1.00 88.38 117 ILE A C 1
ATOM 899 O O . ILE A 1 117 ? -5.870 0.769 -9.679 1.00 88.38 117 ILE A O 1
ATOM 903 N N . GLY A 1 118 ? -5.705 -0.789 -8.064 1.00 88.94 118 GLY A N 1
ATOM 904 C CA . GLY A 1 118 ? -6.910 -0.407 -7.356 1.00 88.94 118 GLY A CA 1
ATOM 905 C C . GLY A 1 118 ? -6.711 -0.451 -5.854 1.00 88.94 118 GLY A C 1
ATOM 906 O O . GLY A 1 118 ? -5.824 -1.141 -5.350 1.00 88.94 118 GLY A O 1
ATOM 907 N N . ALA A 1 119 ? -7.567 0.263 -5.141 1.00 90.75 119 ALA A N 1
ATOM 908 C CA . ALA A 1 119 ? -7.645 0.190 -3.693 1.00 90.75 119 ALA A CA 1
ATOM 909 C C . ALA A 1 119 ? -9.051 -0.223 -3.257 1.00 90.75 119 ALA A C 1
ATOM 911 O O . ALA A 1 119 ? -10.043 0.122 -3.902 1.00 90.75 119 ALA A O 1
ATOM 912 N N . GLY A 1 120 ? -9.126 -1.000 -2.184 1.00 89.81 120 GLY A N 1
ATOM 913 C CA . GLY A 1 120 ? -10.361 -1.532 -1.630 1.00 89.81 120 GLY A CA 1
ATOM 914 C C . GLY A 1 120 ? -10.566 -1.075 -0.194 1.00 89.81 120 GLY A C 1
ATOM 915 O O . GLY A 1 120 ? -9.609 -0.966 0.573 1.00 89.81 120 GLY A O 1
ATOM 916 N N . ILE A 1 121 ? -11.823 -0.838 0.167 1.00 90.81 121 ILE A N 1
ATOM 917 C CA . ILE A 1 121 ? -12.275 -0.653 1.545 1.00 90.81 121 ILE A CA 1
ATOM 918 C C . ILE A 1 121 ? -13.415 -1.640 1.773 1.00 90.81 121 ILE A C 1
ATOM 920 O O . ILE A 1 121 ? -14.405 -1.615 1.040 1.00 90.81 121 ILE A O 1
ATOM 924 N N . ALA A 1 122 ? -13.282 -2.504 2.775 1.00 90.38 122 ALA A N 1
ATOM 925 C CA . ALA A 1 122 ? -14.299 -3.480 3.142 1.00 90.38 122 ALA A CA 1
ATOM 926 C C . ALA A 1 122 ? -14.705 -3.324 4.608 1.00 90.38 122 ALA A C 1
ATOM 928 O O . ALA A 1 122 ? -13.864 -3.123 5.482 1.00 90.38 122 ALA A O 1
ATOM 929 N N . GLY A 1 123 ? -15.998 -3.428 4.891 1.00 87.75 123 GLY A N 1
ATOM 930 C CA . GLY A 1 123 ? -16.542 -3.263 6.236 1.00 87.75 123 GLY A CA 1
ATOM 931 C C . GLY A 1 123 ? -18.050 -3.503 6.268 1.00 87.75 123 GLY A C 1
ATOM 932 O O . GLY A 1 123 ? -18.605 -4.044 5.311 1.00 87.75 123 GLY A O 1
ATOM 933 N N . PRO A 1 124 ? -18.740 -3.106 7.351 1.00 84.00 124 PRO A N 1
ATOM 934 C CA . PRO A 1 124 ? -20.173 -3.322 7.495 1.00 84.00 124 PRO A CA 1
ATOM 935 C C . PRO A 1 124 ? -20.974 -2.743 6.323 1.00 84.00 124 PRO A C 1
ATOM 937 O O . PRO A 1 124 ? -21.731 -3.497 5.719 1.00 84.00 124 PRO A O 1
ATOM 940 N N . ARG A 1 125 ? -20.776 -1.454 5.977 1.00 82.31 125 ARG A N 1
ATOM 941 C CA . ARG A 1 125 ? -21.222 -0.767 4.738 1.00 82.31 125 ARG A CA 1
ATOM 942 C C . ARG A 1 125 ? -20.519 0.598 4.599 1.00 82.31 125 ARG A C 1
ATOM 944 O O . ARG A 1 125 ? -20.495 1.301 5.609 1.00 82.31 125 ARG A O 1
ATOM 951 N N . PRO A 1 126 ? -20.087 1.056 3.401 1.00 76.62 126 PRO A N 1
ATOM 952 C CA . PRO A 1 126 ? -20.066 0.367 2.104 1.00 76.62 126 PRO A CA 1
ATOM 953 C C . PRO A 1 126 ? -18.763 -0.404 1.838 1.00 76.62 126 PRO A C 1
ATOM 955 O O . PRO A 1 126 ? -17.708 -0.048 2.348 1.00 76.62 126 PRO A O 1
ATOM 958 N N . ASN A 1 127 ? -18.834 -1.410 0.965 1.00 86.75 127 ASN A N 1
ATOM 959 C CA . ASN A 1 127 ? -17.644 -1.971 0.330 1.00 86.75 127 ASN A CA 1
ATOM 960 C C . ASN A 1 127 ? -17.329 -1.134 -0.912 1.00 86.75 127 ASN A C 1
ATOM 962 O O . ASN A 1 127 ? -18.180 -1.002 -1.792 1.00 86.75 127 ASN A O 1
ATOM 966 N N . LEU A 1 128 ? -16.136 -0.550 -0.965 1.00 88.56 128 LEU A N 1
ATOM 967 C CA . LEU A 1 128 ? -15.715 0.352 -2.030 1.00 88.56 128 LEU A CA 1
ATOM 968 C C . LEU A 1 128 ? -14.487 -0.212 -2.739 1.00 88.56 128 LEU A C 1
ATOM 970 O O . LEU A 1 128 ? -13.543 -0.658 -2.093 1.00 88.56 128 LEU A O 1
ATOM 974 N N . SER A 1 129 ? -14.491 -0.144 -4.068 1.00 89.12 129 SER A N 1
ATOM 975 C CA . SER A 1 129 ? -13.321 -0.398 -4.905 1.00 89.12 129 SER A CA 1
ATOM 976 C C . SER A 1 129 ? -13.052 0.840 -5.751 1.00 89.12 129 SER A C 1
ATOM 978 O O . SER A 1 129 ? -13.963 1.376 -6.384 1.00 89.12 129 SER A O 1
ATOM 980 N N . ILE A 1 130 ? -11.814 1.323 -5.714 1.00 88.81 130 ILE A N 1
ATOM 981 C CA . ILE A 1 130 ? -11.377 2.548 -6.375 1.00 88.81 130 ILE A CA 1
ATOM 982 C C . ILE A 1 130 ? -10.329 2.155 -7.421 1.00 88.81 130 ILE A C 1
ATOM 984 O O . ILE A 1 130 ? -9.225 1.770 -7.032 1.00 88.81 130 ILE A O 1
ATOM 988 N N . PRO A 1 131 ? -10.623 2.246 -8.730 1.00 88.69 131 PRO A N 1
ATOM 989 C CA . PRO A 1 131 ? -9.610 2.079 -9.764 1.00 88.69 131 PRO A CA 1
ATOM 990 C C . PRO A 1 131 ? -8.688 3.304 -9.785 1.00 88.69 131 PRO A C 1
ATOM 992 O O . PRO A 1 131 ? -9.146 4.445 -9.728 1.00 88.69 131 PRO A O 1
ATOM 995 N N . MET A 1 132 ? -7.378 3.080 -9.863 1.00 83.75 132 MET A N 1
ATOM 996 C CA . MET A 1 132 ? -6.363 4.131 -9.718 1.00 83.75 132 MET A CA 1
ATOM 997 C C . MET A 1 132 ? -5.368 4.194 -10.889 1.00 83.75 132 MET A C 1
ATOM 999 O O . MET A 1 132 ? -4.356 4.891 -10.811 1.00 83.75 132 MET A O 1
ATOM 1003 N N . GLY A 1 133 ? -5.674 3.506 -11.993 1.00 83.31 133 GLY A N 1
ATOM 1004 C CA . GLY A 1 133 ? -4.854 3.478 -13.206 1.00 83.31 133 GLY A CA 1
ATOM 1005 C C . GLY A 1 133 ? -3.655 2.534 -13.099 1.00 83.31 133 GLY A C 1
ATOM 1006 O O . GLY A 1 133 ? -3.585 1.709 -12.200 1.00 83.31 133 GLY A O 1
ATOM 1007 N N . SER A 1 134 ? -2.706 2.624 -14.027 1.00 77.38 134 SER A N 1
ATOM 1008 C CA . SER A 1 134 ? -1.603 1.656 -14.171 1.00 77.38 134 SER A CA 1
ATOM 1009 C C . SER A 1 134 ? -0.271 2.093 -13.551 1.00 77.38 134 SER A C 1
ATOM 1011 O O . SER A 1 134 ? 0.641 1.279 -13.422 1.00 77.38 134 SER A O 1
ATOM 1013 N N . PHE A 1 135 ? -0.146 3.365 -13.164 1.00 67.69 135 PHE A N 1
ATOM 1014 C CA . PHE A 1 135 ? 1.148 3.984 -12.846 1.00 67.69 135 PHE A CA 1
ATOM 1015 C C . PHE A 1 135 ? 1.443 4.158 -11.353 1.00 67.69 135 PHE A C 1
ATOM 1017 O O . PHE A 1 135 ? 2.502 4.672 -11.015 1.00 67.69 135 PHE A O 1
ATOM 1024 N N . LEU A 1 136 ? 0.534 3.794 -10.450 1.00 68.50 136 LEU A N 1
ATOM 1025 C CA . LEU A 1 136 ? 0.767 3.953 -9.008 1.00 68.50 136 LEU A CA 1
ATOM 1026 C C . LEU A 1 136 ? 1.536 2.756 -8.416 1.00 68.50 136 LEU A C 1
ATOM 1028 O O . LEU A 1 136 ? 1.798 1.760 -9.083 1.00 68.50 136 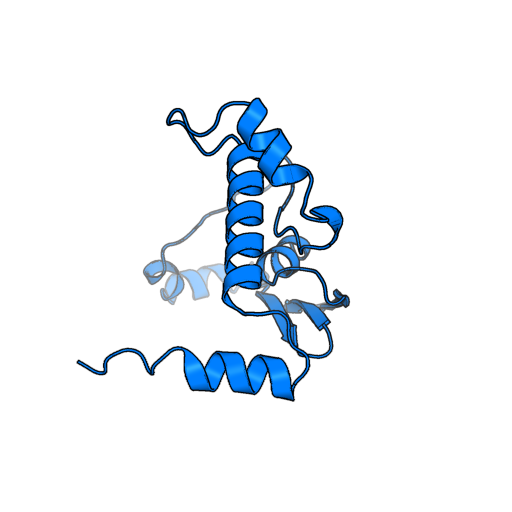LEU A O 1
ATOM 1032 N N . GLY A 1 137 ? 1.929 2.851 -7.150 1.00 75.12 137 GLY A N 1
ATOM 1033 C CA . GLY A 1 137 ? 2.372 1.704 -6.350 1.00 75.12 137 GLY A CA 1
ATOM 1034 C C . GLY A 1 137 ? 1.227 1.137 -5.506 1.00 75.12 137 GLY A C 1
ATOM 1035 O O . GLY A 1 137 ? 0.275 1.857 -5.199 1.00 75.12 137 GLY A O 1
ATOM 1036 N N . ILE A 1 138 ? 1.332 -0.120 -5.056 1.00 78.81 138 ILE A N 1
ATOM 1037 C CA . ILE A 1 138 ? 0.351 -0.719 -4.120 1.00 78.81 138 ILE A CA 1
ATOM 1038 C C . ILE A 1 138 ? 0.298 0.087 -2.813 1.00 78.81 138 ILE A C 1
ATOM 1040 O O . ILE A 1 138 ? -0.777 0.381 -2.299 1.00 78.81 138 ILE A O 1
ATOM 1044 N N . ILE A 1 139 ? 1.457 0.514 -2.304 1.00 76.62 139 ILE A N 1
ATOM 1045 C CA . ILE A 1 139 ? 1.560 1.318 -1.076 1.00 76.62 139 ILE A CA 1
ATOM 1046 C C . ILE A 1 139 ? 0.807 2.645 -1.234 1.00 76.62 139 ILE A C 1
ATOM 1048 O O . ILE A 1 139 ? 0.061 3.067 -0.348 1.00 76.62 139 ILE A O 1
ATOM 1052 N N . GLN A 1 140 ? 0.956 3.286 -2.392 1.00 77.00 140 GLN A N 1
ATOM 1053 C CA . GLN A 1 140 ? 0.255 4.526 -2.696 1.00 77.00 140 GLN A CA 1
ATOM 1054 C C . GLN A 1 140 ? -1.251 4.300 -2.844 1.00 77.00 140 GLN A C 1
ATOM 1056 O O . GLN A 1 140 ? -2.028 5.143 -2.395 1.00 77.00 140 GLN A O 1
ATOM 1061 N N . ALA A 1 141 ? -1.664 3.166 -3.413 1.00 80.25 141 ALA A N 1
ATOM 1062 C CA . ALA A 1 141 ? -3.068 2.797 -3.516 1.00 80.25 141 ALA A CA 1
ATOM 1063 C C . ALA A 1 141 ? -3.724 2.689 -2.132 1.00 80.25 141 ALA A C 1
ATOM 1065 O O . ALA A 1 141 ? -4.699 3.387 -1.859 1.00 80.25 141 ALA A O 1
ATOM 1066 N N . ILE A 1 142 ? -3.110 1.928 -1.220 1.00 80.31 142 ILE A N 1
ATOM 1067 C CA . ILE A 1 142 ? -3.596 1.752 0.158 1.00 80.31 142 ILE A CA 1
ATOM 1068 C C . ILE A 1 142 ? -3.657 3.090 0.900 1.00 80.31 142 ILE A C 1
ATOM 1070 O O . ILE A 1 142 ? -4.618 3.358 1.617 1.00 80.31 142 ILE A O 1
ATOM 1074 N N . SER A 1 143 ? -2.663 3.963 0.709 1.00 77.62 143 SER A N 1
ATOM 1075 C CA . SER A 1 143 ? -2.631 5.265 1.385 1.00 77.62 143 SER A CA 1
ATOM 1076 C C . SER A 1 143 ? -3.798 6.184 1.033 1.00 77.62 143 SER A C 1
ATOM 1078 O O . SER A 1 143 ? -4.109 7.070 1.817 1.00 77.62 143 SER A O 1
ATOM 1080 N N . ARG A 1 144 ? -4.451 5.987 -0.122 1.00 76.06 144 ARG A N 1
ATOM 1081 C CA . ARG A 1 144 ? -5.630 6.777 -0.506 1.00 76.06 144 ARG A CA 1
ATOM 1082 C C . ARG A 1 144 ? -6.936 6.250 0.088 1.00 76.06 144 ARG A C 1
ATOM 1084 O O . ARG A 1 144 ? -7.959 6.907 -0.073 1.00 76.06 144 ARG A O 1
ATOM 1091 N N . CYS A 1 145 ? -6.913 5.097 0.757 1.00 72.19 145 CYS A N 1
ATOM 1092 C CA . CYS A 1 145 ? -8.061 4.584 1.505 1.00 72.19 145 CYS A CA 1
ATOM 1093 C C . CYS A 1 145 ? -8.201 5.197 2.909 1.00 72.19 145 CYS A C 1
ATOM 1095 O O . CYS A 1 145 ? -9.208 4.936 3.565 1.00 72.19 145 CYS A O 1
ATOM 1097 N N . ILE A 1 146 ? -7.195 5.942 3.385 1.00 66.31 146 ILE A N 1
ATOM 1098 C CA . ILE A 1 146 ? -7.081 6.481 4.753 1.00 66.31 146 ILE A CA 1
ATOM 1099 C C . ILE A 1 146 ? -7.148 8.007 4.707 1.00 66.31 146 ILE A C 1
ATOM 1101 O O . ILE A 1 146 ? -7.842 8.584 5.573 1.00 66.31 146 ILE A O 1
#

Sequence (146 aa):
MTGAMRTCPTAALEVLLELTPLHIVIGQVAKHSLLEITAEGCGTGKIISFQRMEMISGNIPIALLPKERITKTINFTKKFKVTLGSKNEWNDSTLELMLRDSTLKWYTDGSKTSEGIGAGIAGPRPNLSIPMGSFLGIIQAISRCI

Secondary structure (DSSP, 8-state):
------SHHHHHHHHHTTPPPHHHHHHHHHHHHHHHHHHTT---S----HHHHHHHHTTS-GGGS----------S--SS------HHHHT-HHHHHHHHTT----EEEEEEETTEEEEEEESSS--EEEE--SSS-HHHHHHTT-

Foldseek 3Di:
DPDDDPPPVQVVVCVVVVHDRPVVVVLLVVLLVVLVCVVVVVDPDPDDDPVVNCVSPPPDPNVPAQDQDDPDDDDPDDPDDDDDDDPVVVPDVVVVVVQVPPHWDKDKFWDQDPQAIWIWIDTPDDTDIGGDGHRYDSSSRRVVVD